Protein AF-A0AAV8VQG4-F1 (afdb_monomer_lite)

pLDDT: mean 75.07, std 19.78, range [37.62, 96.5]

Organism: NCBI:txid1586481

Foldseek 3Di:
DDDPPLVVVVVVVVVVPPDDDDPDPDPVVVVVVLLLVLCVVCVVVDCPPCHPDPLSSLVVSQVVVCVVVVHRGDSVNSVSVVVVLVVVLVVLVVVCVPPVPPRDDDPCNVSVCVVVDDDPPPPPPPPDDDDD

Structure (mmCIF, N/CA/C/O backbone):
data_AF-A0AAV8VQG4-F1
#
_entry.id   AF-A0AAV8VQG4-F1
#
loop_
_atom_site.group_PDB
_atom_site.id
_atom_site.type_symbol
_atom_site.label_atom_id
_atom_site.label_alt_id
_atom_site.label_comp_id
_atom_site.label_asym_id
_atom_site.label_entity_id
_atom_site.label_seq_id
_atom_site.pdbx_PDB_ins_code
_atom_site.Cartn_x
_atom_site.Cartn_y
_atom_site.Cartn_z
_atom_site.occupancy
_atom_site.B_iso_or_equiv
_atom_site.auth_seq_id
_atom_site.auth_comp_id
_atom_site.auth_asym_id
_atom_site.auth_atom_id
_atom_site.pdbx_PDB_model_num
ATOM 1 N N . MET A 1 1 ? 11.489 19.145 16.338 1.00 37.62 1 MET A N 1
ATOM 2 C CA . MET A 1 1 ? 10.751 17.891 16.081 1.00 37.62 1 MET A CA 1
ATOM 3 C C . MET A 1 1 ? 10.882 17.644 14.597 1.00 37.62 1 MET A C 1
ATOM 5 O O . MET A 1 1 ? 10.047 18.101 13.828 1.00 37.62 1 MET A O 1
ATOM 9 N N . ASP A 1 2 ? 12.008 17.065 14.203 1.00 37.84 2 ASP A N 1
ATOM 10 C CA . ASP A 1 2 ? 12.360 16.886 12.800 1.00 37.84 2 ASP A CA 1
ATOM 11 C C . ASP A 1 2 ? 11.611 15.682 12.234 1.00 37.84 2 ASP A C 1
ATOM 13 O O . ASP A 1 2 ? 11.741 14.556 12.715 1.00 37.84 2 ASP A O 1
ATOM 17 N N . GLU A 1 3 ? 10.771 15.954 11.240 1.00 40.81 3 GLU A N 1
ATOM 18 C CA . GLU A 1 3 ? 10.080 14.950 10.445 1.00 40.81 3 GLU A CA 1
ATOM 19 C C . GLU A 1 3 ? 11.140 14.185 9.629 1.00 40.81 3 GLU A C 1
ATOM 21 O O . GLU A 1 3 ? 11.872 14.807 8.849 1.00 40.81 3 GLU A O 1
ATOM 26 N N . PRO A 1 4 ? 11.292 12.858 9.799 1.00 43.50 4 PRO A N 1
ATOM 27 C CA . PRO A 1 4 ? 12.302 12.120 9.061 1.00 43.50 4 PRO A CA 1
ATOM 28 C C . PRO A 1 4 ? 11.944 12.164 7.577 1.00 43.50 4 PRO A C 1
ATOM 30 O O . PRO A 1 4 ? 10.914 11.658 7.130 1.00 43.50 4 PRO A O 1
ATOM 33 N N . THR A 1 5 ? 12.805 12.824 6.807 1.00 48.31 5 THR A N 1
ATOM 34 C CA . THR A 1 5 ? 12.617 13.073 5.383 1.00 48.31 5 THR A CA 1
ATOM 35 C C . THR A 1 5 ? 12.471 11.733 4.667 1.00 48.31 5 THR A C 1
ATOM 37 O O . THR A 1 5 ? 13.287 10.840 4.864 1.00 48.31 5 THR A O 1
ATOM 40 N N . VAL A 1 6 ? 11.478 11.595 3.786 1.00 49.62 6 VAL A N 1
ATOM 41 C CA . VAL A 1 6 ? 11.156 10.402 2.963 1.00 49.62 6 VAL A CA 1
ATOM 42 C C . VAL A 1 6 ? 12.386 9.710 2.332 1.00 49.62 6 VAL A C 1
ATOM 44 O O . VAL A 1 6 ? 12.365 8.518 2.023 1.00 49.62 6 VAL A O 1
ATOM 47 N N . HIS A 1 7 ? 13.484 10.443 2.149 1.00 42.53 7 HIS A N 1
ATOM 48 C CA . HIS A 1 7 ? 14.786 9.926 1.727 1.00 42.53 7 HIS A CA 1
ATOM 49 C C . HIS A 1 7 ? 15.442 8.941 2.709 1.00 42.53 7 HIS A C 1
ATOM 51 O O . HIS A 1 7 ? 16.137 8.024 2.273 1.00 42.53 7 HIS A O 1
ATOM 57 N N . GLN A 1 8 ? 15.231 9.115 4.010 1.00 46.38 8 GLN A N 1
ATOM 58 C CA . GLN A 1 8 ? 15.748 8.255 5.069 1.00 46.38 8 GLN A CA 1
ATOM 59 C C . GLN A 1 8 ? 14.969 6.936 5.122 1.00 46.38 8 GLN A C 1
ATOM 61 O O . GLN A 1 8 ? 15.584 5.880 5.209 1.00 46.38 8 GLN A O 1
ATOM 66 N N . GLU A 1 9 ? 13.651 6.966 4.897 1.00 48.19 9 GLU A N 1
ATOM 67 C CA . GLU A 1 9 ? 12.832 5.751 4.771 1.00 48.19 9 GLU A CA 1
ATOM 68 C C . GLU A 1 9 ? 13.160 4.936 3.513 1.00 48.19 9 GLU A C 1
ATOM 70 O O . GLU A 1 9 ? 13.154 3.709 3.545 1.00 48.19 9 GLU A O 1
ATOM 75 N N . LEU A 1 10 ? 13.494 5.597 2.398 1.00 49.50 10 LEU A N 1
ATOM 76 C CA . LEU A 1 10 ? 13.998 4.918 1.198 1.00 49.50 10 LEU A CA 1
ATOM 77 C C . LEU A 1 10 ? 15.363 4.260 1.444 1.00 49.50 10 LEU A C 1
ATOM 79 O O . LEU A 1 10 ? 15.660 3.216 0.863 1.00 49.50 10 LEU A O 1
ATOM 83 N N . ARG A 1 11 ? 16.180 4.851 2.323 1.00 53.72 11 ARG A N 1
ATOM 84 C CA . ARG A 1 11 ? 17.477 4.307 2.726 1.00 53.72 11 ARG A CA 1
ATOM 85 C C . ARG A 1 11 ? 17.314 3.143 3.710 1.00 53.72 11 ARG A C 1
ATOM 87 O O . ARG A 1 11 ? 17.955 2.123 3.501 1.00 53.72 11 ARG A O 1
ATOM 94 N N . GLU A 1 12 ? 16.405 3.230 4.684 1.00 53.38 12 GLU A N 1
ATOM 95 C CA . GLU A 1 12 ? 16.009 2.104 5.552 1.00 53.38 12 GLU A CA 1
ATOM 96 C C . GLU A 1 12 ? 15.410 0.950 4.738 1.00 53.38 12 GLU A C 1
ATOM 98 O O . GLU A 1 12 ? 15.734 -0.213 4.964 1.00 53.38 12 GLU A O 1
ATOM 103 N N . PHE A 1 13 ? 14.604 1.260 3.720 1.00 54.97 13 PHE A N 1
ATOM 104 C CA . PHE A 1 13 ? 14.070 0.264 2.795 1.00 54.97 13 PHE A CA 1
ATOM 105 C C . PHE A 1 13 ? 15.158 -0.418 1.950 1.00 54.97 13 PHE A C 1
ATOM 107 O O . PHE A 1 13 ? 15.035 -1.591 1.591 1.00 54.97 13 PHE A O 1
ATOM 114 N N . SER A 1 14 ? 16.234 0.307 1.636 1.00 52.03 14 SER A N 1
ATOM 115 C CA . SER A 1 14 ? 17.421 -0.253 0.991 1.00 52.03 14 SER A CA 1
ATOM 116 C C . SER A 1 14 ? 18.285 -1.065 1.963 1.00 52.03 14 SER A C 1
ATOM 118 O O . SER A 1 14 ? 18.846 -2.072 1.547 1.00 52.03 14 SER A O 1
ATOM 120 N N . LEU A 1 15 ? 18.376 -0.667 3.237 1.00 48.19 15 LEU A N 1
ATOM 121 C CA . LEU A 1 15 ? 19.156 -1.367 4.269 1.00 48.19 15 LEU A CA 1
ATOM 122 C C . LEU A 1 15 ? 18.496 -2.674 4.726 1.00 48.19 15 LEU A C 1
ATOM 124 O O . LEU A 1 15 ? 19.177 -3.598 5.144 1.00 48.19 15 LEU A O 1
ATOM 128 N N . MET A 1 16 ? 17.175 -2.796 4.594 1.00 48.59 16 MET A N 1
ATOM 129 C CA . MET A 1 16 ? 16.454 -4.033 4.911 1.00 48.59 16 MET A CA 1
ATOM 130 C C . MET A 1 16 ? 16.711 -5.177 3.910 1.00 48.59 16 MET A C 1
ATOM 132 O O . MET A 1 16 ? 16.200 -6.276 4.099 1.00 48.59 16 MET A O 1
ATOM 136 N N . GLN A 1 17 ? 17.460 -4.923 2.830 1.00 50.72 17 GLN A N 1
ATOM 137 C CA . GLN A 1 17 ? 17.769 -5.906 1.788 1.00 50.72 17 GLN A CA 1
ATOM 138 C C . GLN A 1 17 ? 19.083 -6.673 2.023 1.00 50.72 17 GLN A C 1
ATOM 140 O O . GLN A 1 17 ? 19.390 -7.547 1.216 1.00 50.72 17 GLN A O 1
ATOM 145 N N . SER A 1 18 ? 19.876 -6.372 3.063 1.00 45.91 18 SER A N 1
ATOM 146 C CA . SER A 1 18 ? 21.264 -6.859 3.108 1.00 45.91 18 SER A CA 1
ATOM 147 C C . SER A 1 18 ? 21.530 -8.203 3.789 1.00 45.91 18 SER A C 1
ATOM 149 O O . SER A 1 18 ? 22.549 -8.788 3.446 1.00 45.91 18 SER A O 1
ATOM 151 N N . ASP A 1 19 ? 20.659 -8.773 4.629 1.00 44.84 19 ASP A N 1
ATOM 152 C CA . ASP A 1 19 ? 21.015 -10.015 5.344 1.00 44.84 19 ASP A CA 1
ATOM 153 C C . ASP A 1 19 ? 19.972 -11.129 5.198 1.00 44.84 19 ASP A C 1
ATOM 155 O O . ASP A 1 19 ? 19.031 -11.227 5.979 1.00 44.84 19 ASP A O 1
ATOM 159 N N . CYS A 1 20 ? 20.133 -11.963 4.166 1.00 45.06 20 CYS A N 1
ATOM 160 C CA . CYS A 1 20 ? 20.396 -13.410 4.276 1.00 45.06 20 CYS A CA 1
ATOM 161 C C . CYS A 1 20 ? 20.176 -14.096 2.911 1.00 45.06 20 CYS A C 1
ATOM 163 O O . CYS A 1 20 ? 19.098 -14.053 2.323 1.00 45.06 20 CYS A O 1
ATOM 165 N N . LYS A 1 21 ? 21.238 -14.721 2.390 1.00 49.19 21 LYS A N 1
ATOM 166 C CA . LYS A 1 21 ? 21.207 -15.606 1.222 1.00 49.19 21 LYS A CA 1
ATOM 167 C C . LYS A 1 21 ? 20.936 -17.026 1.714 1.00 49.19 21 LYS A C 1
ATOM 169 O O . LYS A 1 21 ? 21.871 -17.739 2.051 1.00 49.19 21 LYS A O 1
ATOM 174 N N . ASP A 1 22 ? 19.675 -17.415 1.761 1.00 40.50 22 ASP A N 1
ATOM 175 C CA . ASP A 1 22 ? 19.260 -18.818 1.765 1.00 40.50 22 ASP A CA 1
ATOM 176 C C . ASP A 1 22 ? 17.960 -18.911 0.956 1.00 40.50 22 ASP A C 1
ATOM 178 O O . ASP A 1 22 ? 17.282 -17.895 0.816 1.00 40.50 22 ASP A O 1
ATOM 182 N N . GLY A 1 23 ? 17.649 -20.065 0.366 1.00 46.81 23 GLY A N 1
ATOM 183 C CA . GLY A 1 23 ? 16.664 -20.289 -0.713 1.00 46.81 23 GLY A CA 1
ATOM 184 C C . GLY A 1 23 ? 15.179 -20.008 -0.403 1.00 46.81 23 GLY A C 1
ATOM 185 O O . GLY A 1 23 ? 14.298 -20.715 -0.882 1.00 46.81 23 GLY A O 1
ATOM 186 N N . SER A 1 24 ? 14.884 -18.974 0.381 1.00 48.34 24 SER A N 1
ATOM 187 C CA . SER A 1 24 ? 13.573 -18.408 0.661 1.00 48.34 24 SER A CA 1
ATOM 188 C C . SER A 1 24 ? 13.182 -17.441 -0.450 1.00 48.34 24 SER A C 1
ATOM 190 O O . SER A 1 24 ? 13.699 -16.331 -0.562 1.00 48.34 24 SER A O 1
ATOM 192 N N . GLU A 1 25 ? 12.227 -17.849 -1.272 1.00 50.41 25 GLU A N 1
ATOM 193 C CA . GLU A 1 25 ? 11.460 -16.951 -2.127 1.00 50.41 25 GLU A CA 1
ATOM 194 C C . GLU A 1 25 ? 11.015 -15.708 -1.315 1.00 50.41 25 GLU A C 1
ATOM 196 O O . GLU A 1 25 ? 10.225 -15.799 -0.367 1.00 50.41 25 GLU A O 1
ATOM 201 N N . ASN A 1 26 ? 11.623 -14.563 -1.646 1.00 70.69 26 ASN A N 1
ATOM 202 C CA . ASN A 1 26 ? 11.860 -13.413 -0.768 1.00 70.69 26 ASN A CA 1
ATOM 203 C C . ASN A 1 26 ? 10.654 -13.011 0.112 1.00 70.69 26 ASN A C 1
ATOM 205 O O . ASN A 1 26 ? 9.628 -12.548 -0.391 1.00 70.69 26 ASN A O 1
ATOM 209 N N . PHE A 1 27 ? 10.799 -13.070 1.443 1.00 73.38 27 PHE A N 1
ATOM 210 C CA . PHE A 1 27 ? 9.797 -12.612 2.431 1.00 73.38 27 PHE A CA 1
ATOM 211 C C . PHE A 1 27 ? 9.245 -11.206 2.122 1.00 73.38 27 PHE A C 1
ATOM 213 O O . PHE A 1 27 ? 8.045 -10.945 2.221 1.00 73.38 27 PHE A O 1
ATOM 220 N N . PHE A 1 28 ? 10.109 -10.305 1.649 1.00 76.62 28 PHE A N 1
ATOM 221 C CA . PHE A 1 28 ? 9.725 -8.958 1.227 1.00 76.62 28 PHE A CA 1
ATOM 222 C C . PHE A 1 28 ? 8.823 -8.920 -0.007 1.00 76.62 28 PHE A C 1
ATOM 224 O O . PHE A 1 28 ? 7.978 -8.029 -0.108 1.00 76.62 28 PHE A O 1
ATOM 231 N N . THR A 1 29 ? 8.990 -9.858 -0.937 1.00 82.12 29 THR A N 1
ATOM 232 C CA . THR A 1 29 ? 8.104 -10.017 -2.095 1.00 82.12 29 THR A CA 1
ATOM 233 C C . THR A 1 29 ? 6.739 -10.509 -1.634 1.00 82.12 29 THR A C 1
ATOM 235 O O . THR A 1 29 ? 5.733 -9.908 -2.004 1.00 82.12 29 THR A O 1
ATOM 238 N N . LYS A 1 30 ? 6.695 -11.486 -0.718 1.00 85.25 30 LYS A N 1
ATOM 239 C CA . LYS A 1 30 ? 5.441 -11.965 -0.109 1.00 85.25 30 LYS A CA 1
ATOM 240 C C . LYS A 1 30 ? 4.680 -10.834 0.591 1.00 85.25 30 LYS A C 1
ATOM 242 O O . LYS A 1 30 ? 3.482 -10.685 0.374 1.00 85.25 30 LYS A O 1
ATOM 247 N N . LEU A 1 31 ? 5.380 -9.973 1.337 1.00 87.19 31 LEU A N 1
ATOM 248 C CA . LEU A 1 31 ? 4.780 -8.785 1.957 1.00 87.19 31 LEU A CA 1
ATOM 249 C C . LEU A 1 31 ? 4.191 -7.804 0.930 1.00 87.19 31 LEU A C 1
ATOM 251 O O . LEU A 1 31 ? 3.125 -7.242 1.172 1.00 87.19 31 LEU A O 1
ATOM 255 N N . ARG A 1 32 ? 4.874 -7.573 -0.202 1.00 90.50 32 ARG A N 1
ATOM 256 C CA . ARG A 1 32 ? 4.379 -6.691 -1.277 1.00 90.50 32 ARG A CA 1
ATOM 257 C C . ARG A 1 32 ? 3.128 -7.275 -1.938 1.00 90.50 32 ARG A C 1
ATOM 259 O O . ARG A 1 32 ? 2.143 -6.555 -2.056 1.00 90.50 32 ARG A O 1
ATOM 266 N N . ILE A 1 33 ? 3.146 -8.563 -2.282 1.00 91.19 33 ILE A N 1
ATOM 267 C CA . ILE A 1 33 ? 1.993 -9.278 -2.854 1.00 91.19 33 ILE A CA 1
ATOM 268 C C . ILE A 1 33 ? 0.793 -9.182 -1.907 1.00 91.19 33 ILE A C 1
ATOM 270 O O . ILE A 1 33 ? -0.294 -8.770 -2.309 1.00 91.19 33 ILE A O 1
ATOM 274 N N . GLN A 1 34 ? 0.999 -9.486 -0.623 1.00 94.12 34 GLN A N 1
ATOM 275 C CA . GLN A 1 34 ? -0.071 -9.450 0.370 1.00 94.12 34 GLN A CA 1
ATOM 276 C C . GLN A 1 34 ? -0.646 -8.040 0.554 1.00 94.12 34 GLN A C 1
ATOM 278 O O . GLN A 1 34 ? -1.860 -7.878 0.683 1.00 94.12 34 GLN A O 1
ATOM 283 N N . LEU A 1 35 ? 0.212 -7.016 0.542 1.00 94.69 35 LEU A N 1
ATOM 284 C CA . LEU A 1 35 ? -0.208 -5.619 0.596 1.00 94.69 35 LEU A CA 1
ATOM 285 C C . LEU A 1 35 ? -1.097 -5.255 -0.600 1.00 94.69 35 LEU A C 1
ATOM 287 O O . LEU A 1 35 ? -2.168 -4.684 -0.405 1.00 94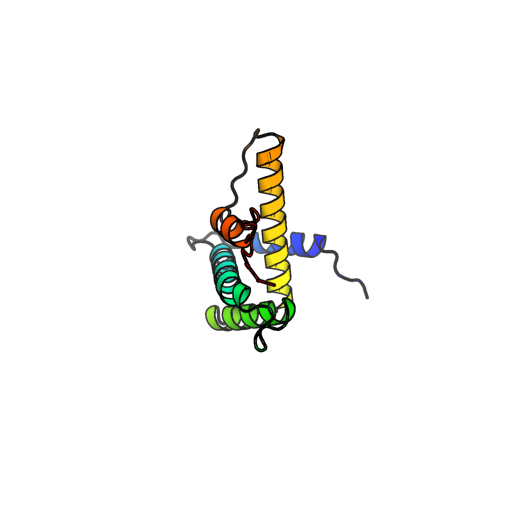.69 35 LEU A O 1
ATOM 291 N N . ILE A 1 36 ? -0.684 -5.607 -1.818 1.00 95.00 36 ILE A N 1
ATOM 292 C CA . ILE A 1 36 ? -1.443 -5.334 -3.047 1.00 95.00 36 ILE A CA 1
ATOM 293 C C . ILE A 1 36 ? -2.805 -6.036 -3.007 1.00 95.00 36 ILE A C 1
ATOM 295 O O . ILE A 1 36 ? -3.833 -5.396 -3.234 1.00 95.00 36 ILE A O 1
ATOM 299 N N . ALA A 1 37 ? -2.837 -7.313 -2.624 1.00 94.44 37 ALA A N 1
ATOM 300 C CA . ALA A 1 37 ? -4.072 -8.085 -2.512 1.00 94.44 37 ALA A CA 1
ATOM 301 C C . ALA A 1 37 ? -5.054 -7.476 -1.493 1.00 94.44 37 ALA A C 1
ATOM 303 O O . ALA A 1 37 ? -6.242 -7.301 -1.780 1.00 94.44 37 ALA A O 1
ATOM 304 N N . LEU A 1 38 ? -4.568 -7.100 -0.304 1.00 95.25 38 LEU A N 1
ATOM 305 C CA . LEU A 1 38 ? -5.402 -6.451 0.711 1.00 95.25 38 LEU A CA 1
ATOM 306 C C . LEU A 1 38 ? -5.852 -5.054 0.270 1.00 95.25 38 LEU A C 1
ATOM 308 O O . LEU A 1 38 ? -6.995 -4.677 0.531 1.00 95.25 38 LEU A O 1
ATOM 312 N N . TYR A 1 39 ? -5.004 -4.305 -0.439 1.00 95.25 39 TYR A N 1
ATOM 313 C CA . TYR A 1 39 ? -5.393 -3.023 -1.019 1.00 95.25 39 TYR A CA 1
ATOM 314 C C . TYR A 1 39 ? -6.556 -3.203 -1.999 1.00 95.25 39 TYR A C 1
ATOM 316 O O . TYR A 1 39 ? -7.583 -2.551 -1.826 1.00 95.25 39 TYR A O 1
ATOM 324 N N . LYS A 1 40 ? -6.460 -4.137 -2.958 1.00 93.31 40 LYS A N 1
ATOM 325 C CA . LYS A 1 40 ? -7.550 -4.453 -3.902 1.00 93.31 40 LYS A CA 1
ATOM 326 C C . LYS A 1 40 ? -8.846 -4.851 -3.189 1.00 93.31 40 LYS A C 1
ATOM 328 O O . LYS A 1 40 ? -9.922 -4.420 -3.587 1.00 93.31 40 LYS A O 1
ATOM 333 N N . LYS A 1 41 ? -8.756 -5.605 -2.089 1.00 93.94 41 LYS A N 1
ATOM 334 C CA . LYS A 1 41 ? -9.915 -6.009 -1.274 1.00 93.94 41 LYS A CA 1
ATOM 335 C C . LYS A 1 41 ? -10.623 -4.827 -0.598 1.00 93.94 41 LYS A C 1
ATOM 337 O O . LYS A 1 41 ? -11.854 -4.793 -0.565 1.00 93.94 41 LYS A O 1
ATOM 342 N N . TYR A 1 42 ? -9.872 -3.891 -0.014 1.00 93.81 42 TYR A N 1
ATOM 343 C CA . TYR A 1 42 ? -10.454 -2.782 0.754 1.00 93.81 42 TYR A CA 1
ATOM 344 C C . TYR A 1 42 ? -10.747 -1.533 -0.085 1.00 93.81 42 TYR A C 1
ATOM 346 O O . TYR A 1 42 ? -11.640 -0.764 0.274 1.00 93.81 42 TYR A O 1
ATOM 354 N N . LYS A 1 43 ? -10.053 -1.337 -1.211 1.00 90.69 43 LYS A N 1
ATOM 355 C CA . LYS A 1 43 ? -10.187 -0.162 -2.083 1.00 90.69 43 LYS A CA 1
ATOM 356 C C . LYS A 1 43 ? -11.637 0.117 -2.525 1.00 90.69 43 LYS A C 1
ATOM 358 O O . LYS A 1 43 ? -12.048 1.270 -2.395 1.00 90.69 43 LYS A O 1
ATOM 363 N N . PRO A 1 44 ? -12.448 -0.877 -2.946 1.00 90.62 44 PRO A N 1
ATOM 364 C CA . PRO A 1 44 ? -13.856 -0.665 -3.300 1.00 90.62 44 PRO A CA 1
ATOM 365 C C . PRO A 1 44 ? -14.749 -0.252 -2.123 1.00 90.62 44 PRO A C 1
ATOM 367 O O . PRO A 1 44 ? -15.841 0.261 -2.332 1.00 90.62 44 PRO A O 1
ATOM 370 N N . ARG A 1 45 ? -14.304 -0.485 -0.882 1.00 89.19 45 ARG A N 1
ATOM 371 C CA . ARG A 1 45 ? -15.047 -0.147 0.341 1.00 89.19 45 ARG A CA 1
ATOM 372 C C . ARG A 1 45 ? -14.708 1.245 0.869 1.00 89.19 45 ARG A C 1
ATOM 374 O O . ARG A 1 45 ? -15.280 1.660 1.877 1.00 89.19 45 ARG A O 1
ATOM 381 N N . LEU A 1 46 ? -13.779 1.964 0.237 1.00 88.81 46 LEU A N 1
ATOM 382 C CA . LEU A 1 46 ? -13.466 3.337 0.623 1.00 88.81 46 LEU A CA 1
ATOM 383 C C . LEU A 1 46 ? -14.710 4.226 0.531 1.00 88.81 46 LEU A C 1
ATOM 385 O O . LEU A 1 46 ? -15.436 4.192 -0.457 1.00 88.81 46 LEU A O 1
ATOM 389 N N . GLY A 1 47 ? -14.935 5.036 1.563 1.00 82.62 47 GLY A N 1
ATOM 390 C CA . GLY A 1 47 ? -16.104 5.915 1.668 1.00 82.62 47 GLY A CA 1
ATOM 391 C C . GLY A 1 47 ? -17.319 5.258 2.326 1.00 82.62 47 GLY A C 1
ATOM 392 O O . GLY A 1 47 ? -18.282 5.950 2.644 1.00 82.62 47 GLY A O 1
ATOM 393 N N . THR A 1 48 ? -17.269 3.951 2.604 1.00 89.25 48 THR A N 1
ATOM 394 C CA . THR A 1 48 ? -18.271 3.287 3.449 1.00 89.25 48 THR A CA 1
ATOM 395 C C . THR A 1 48 ? -18.069 3.641 4.923 1.00 89.25 48 THR A C 1
ATOM 397 O O . THR A 1 48 ? -17.002 4.099 5.339 1.00 89.25 48 THR A O 1
ATOM 400 N N . THR A 1 49 ? -19.081 3.370 5.751 1.00 84.69 49 THR A N 1
ATOM 401 C CA . THR A 1 49 ? -19.007 3.552 7.209 1.00 84.69 49 THR A CA 1
ATOM 402 C C . THR A 1 49 ? -17.851 2.773 7.845 1.00 84.69 49 THR A C 1
ATOM 404 O O . THR A 1 49 ? -17.283 3.251 8.828 1.00 84.69 49 THR A O 1
ATOM 407 N N . GLU A 1 50 ? -17.493 1.616 7.276 1.00 82.38 50 GLU A N 1
ATOM 408 C CA . GLU A 1 50 ? -16.397 0.751 7.729 1.00 82.38 50 GLU A CA 1
ATOM 409 C C . GLU A 1 50 ? -15.024 1.345 7.370 1.00 82.38 50 GLU A C 1
ATOM 411 O O . GLU A 1 50 ? -14.163 1.494 8.237 1.00 82.38 50 GLU A O 1
ATOM 416 N N . VAL A 1 51 ? -14.830 1.761 6.113 1.00 89.62 51 VAL A N 1
ATOM 417 C CA . VAL A 1 51 ? -13.550 2.290 5.617 1.00 89.62 51 VAL A CA 1
ATOM 418 C C . VAL A 1 51 ? -13.713 3.738 5.155 1.00 89.62 51 VAL A C 1
ATOM 420 O O . VAL A 1 51 ? -13.637 4.069 3.972 1.00 89.62 51 VAL A O 1
ATOM 423 N N . ARG A 1 52 ? -13.923 4.633 6.124 1.00 86.12 52 ARG A N 1
ATOM 424 C CA . ARG A 1 52 ? -14.232 6.051 5.857 1.00 86.12 52 ARG A CA 1
ATOM 425 C C . ARG A 1 52 ? -13.104 6.837 5.186 1.00 86.12 52 ARG A C 1
ATOM 427 O O . ARG A 1 52 ? -13.356 7.885 4.606 1.00 86.12 52 ARG A O 1
ATOM 434 N N . SER A 1 53 ? -11.856 6.384 5.297 1.00 91.75 53 SER A N 1
ATOM 435 C CA . SER A 1 53 ? -10.694 7.099 4.762 1.00 91.75 53 SER A CA 1
ATOM 436 C C . SER A 1 53 ? -9.556 6.155 4.382 1.00 91.75 53 SER A C 1
ATOM 438 O O . SER A 1 53 ? -9.480 5.024 4.864 1.00 91.75 53 SER A O 1
ATOM 440 N N . MET A 1 54 ? -8.620 6.652 3.566 1.00 91.06 54 MET A N 1
ATOM 441 C CA . MET A 1 54 ? -7.380 5.941 3.220 1.00 91.06 54 MET A CA 1
ATOM 442 C C . MET A 1 54 ? -6.579 5.546 4.466 1.00 91.06 54 MET A C 1
ATOM 444 O O . MET A 1 54 ? -6.120 4.413 4.569 1.00 91.06 54 MET A O 1
ATOM 448 N N . LYS A 1 55 ? -6.488 6.441 5.458 1.00 92.69 55 LYS A N 1
ATOM 449 C CA . LYS A 1 55 ? -5.830 6.147 6.738 1.00 92.69 55 LYS A CA 1
ATOM 450 C C . LYS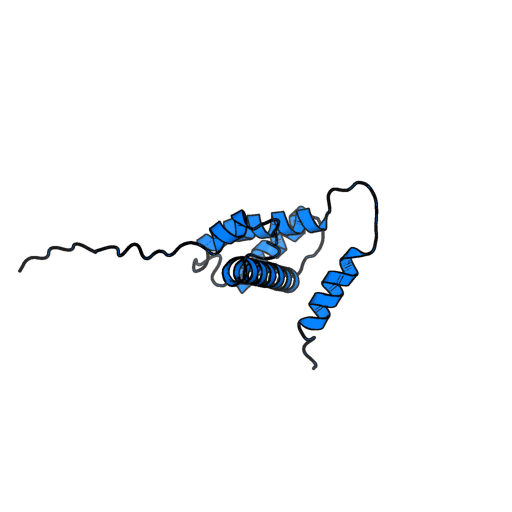 A 1 55 ? -6.484 4.956 7.438 1.00 92.69 55 LYS A C 1
ATOM 452 O O . LYS A 1 55 ? -5.792 4.063 7.920 1.00 92.69 55 LYS A O 1
ATOM 457 N N . LYS A 1 56 ? -7.822 4.910 7.467 1.00 93.31 56 LYS A N 1
ATOM 458 C CA . LYS A 1 56 ? -8.552 3.782 8.058 1.00 93.31 56 LYS A CA 1
ATOM 459 C C . LYS A 1 56 ? -8.290 2.490 7.286 1.00 93.31 56 LYS A C 1
ATOM 461 O O . LYS A 1 56 ? -8.036 1.462 7.902 1.00 93.31 56 LYS A O 1
ATOM 466 N N . MET A 1 57 ? -8.266 2.556 5.958 1.00 95.69 57 MET A N 1
ATOM 467 C CA . MET A 1 57 ? -7.924 1.415 5.110 1.00 95.69 57 MET A CA 1
ATOM 468 C C . MET A 1 57 ? -6.546 0.838 5.448 1.00 95.69 57 MET A C 1
ATOM 470 O O . MET A 1 57 ? -6.433 -0.362 5.679 1.00 95.69 57 MET A O 1
ATOM 474 N N . PHE A 1 58 ? -5.512 1.677 5.555 1.00 95.69 58 PHE A N 1
ATOM 475 C CA . PHE A 1 58 ? -4.170 1.209 5.911 1.00 95.69 58 PHE A CA 1
ATOM 476 C C . PHE A 1 58 ? -4.098 0.619 7.323 1.00 95.69 58 PHE A C 1
ATOM 478 O O . PHE A 1 58 ? -3.361 -0.339 7.531 1.00 95.69 58 PHE A O 1
ATOM 485 N N . GLN A 1 59 ? -4.912 1.098 8.273 1.00 96.31 59 GLN A N 1
ATOM 486 C CA . GLN A 1 59 ? -5.046 0.449 9.584 1.00 96.31 59 GLN A CA 1
ATOM 487 C C . GLN A 1 59 ? -5.619 -0.971 9.476 1.00 96.31 59 GLN A C 1
ATOM 489 O O . GLN A 1 59 ? -5.114 -1.878 10.136 1.00 96.31 59 GLN A O 1
ATOM 494 N N . HIS A 1 60 ? -6.643 -1.183 8.644 1.00 95.94 60 HIS A N 1
ATOM 495 C CA . HIS A 1 60 ? -7.196 -2.522 8.405 1.00 95.94 60 HIS A CA 1
ATOM 496 C C . HIS A 1 60 ? -6.171 -3.443 7.740 1.00 95.94 60 HIS A C 1
ATOM 498 O O . HIS A 1 60 ? -5.968 -4.563 8.199 1.00 95.94 60 HIS A O 1
ATOM 504 N N . ILE A 1 61 ? -5.467 -2.947 6.721 1.00 96.50 61 ILE A N 1
ATOM 505 C CA . ILE A 1 61 ? -4.412 -3.704 6.040 1.00 96.50 61 ILE A CA 1
ATOM 506 C C . ILE A 1 61 ? -3.293 -4.076 7.020 1.00 96.50 61 ILE A C 1
ATOM 508 O O . ILE A 1 61 ? -2.888 -5.233 7.073 1.00 96.50 61 ILE A O 1
ATOM 512 N N . ALA A 1 62 ? -2.816 -3.128 7.830 1.00 95.12 62 ALA A N 1
ATOM 513 C CA . ALA A 1 62 ? -1.756 -3.371 8.805 1.00 95.12 62 ALA A CA 1
ATOM 514 C C . ALA A 1 62 ? -2.160 -4.400 9.865 1.00 95.12 62 ALA A C 1
ATOM 516 O O . ALA A 1 62 ? -1.365 -5.279 10.200 1.00 95.12 62 ALA A O 1
ATOM 517 N N . ARG A 1 63 ? -3.409 -4.346 10.342 1.00 96.25 63 ARG A N 1
ATOM 518 C CA . ARG A 1 63 ? -3.968 -5.360 11.242 1.00 96.25 63 ARG A CA 1
ATOM 519 C C . ARG A 1 63 ? -3.979 -6.742 10.589 1.00 96.25 63 ARG A C 1
ATOM 521 O O . ARG A 1 63 ? -3.508 -7.698 11.200 1.00 96.25 63 ARG A O 1
ATOM 528 N N . ASP A 1 64 ? -4.487 -6.850 9.364 1.00 95.94 64 ASP A N 1
ATOM 529 C CA . ASP A 1 64 ? -4.566 -8.125 8.646 1.00 95.94 64 ASP A CA 1
ATOM 530 C C . ASP A 1 64 ? -3.170 -8.703 8.384 1.00 95.94 64 ASP A C 1
ATOM 532 O O . ASP A 1 64 ? -2.921 -9.868 8.687 1.00 95.94 64 ASP A O 1
ATOM 536 N N . MET A 1 65 ? -2.225 -7.883 7.914 1.00 91.69 65 MET A N 1
ATOM 537 C CA . MET A 1 65 ? -0.836 -8.307 7.722 1.00 91.69 65 MET A CA 1
ATOM 538 C C . MET A 1 65 ? -0.190 -8.737 9.042 1.00 91.69 65 MET A C 1
ATOM 540 O O . MET A 1 65 ? 0.472 -9.772 9.084 1.00 91.69 65 MET A O 1
ATOM 544 N N . SER A 1 66 ? -0.424 -8.002 10.133 1.00 91.56 66 SER A N 1
ATOM 545 C CA . SER A 1 66 ? 0.123 -8.369 11.443 1.00 91.56 66 SER A CA 1
ATOM 546 C C . SER A 1 66 ? -0.376 -9.739 11.905 1.00 91.56 66 SER A C 1
ATOM 548 O O . SER A 1 66 ? 0.388 -10.559 12.413 1.00 91.56 66 SER A O 1
ATOM 550 N N . ASN A 1 67 ? -1.657 -10.026 11.660 1.00 92.38 67 ASN A N 1
ATOM 551 C CA . ASN A 1 67 ? -2.274 -11.305 12.001 1.00 92.38 67 ASN A CA 1
ATOM 552 C C . ASN A 1 67 ? -1.763 -12.470 11.144 1.00 92.38 67 ASN A C 1
ATOM 554 O O . ASN A 1 67 ? -1.646 -13.585 11.662 1.00 92.38 67 ASN A O 1
ATOM 558 N N . ILE A 1 68 ? -1.487 -12.222 9.860 1.00 88.88 68 ILE A N 1
ATOM 559 C CA . ILE A 1 68 ? -0.977 -13.221 8.909 1.00 88.88 68 ILE A CA 1
ATOM 560 C C . ILE A 1 68 ? 0.465 -13.594 9.255 1.00 88.88 68 ILE A C 1
ATOM 562 O O . ILE A 1 68 ? 0.774 -14.771 9.411 1.00 88.88 68 ILE A O 1
ATOM 566 N N . TYR A 1 69 ? 1.333 -12.596 9.423 1.00 87.25 69 TYR A N 1
ATOM 567 C CA . TYR A 1 69 ? 2.768 -12.812 9.624 1.00 87.25 69 TYR A CA 1
ATOM 568 C C . TYR A 1 69 ? 3.175 -12.957 11.094 1.00 87.25 69 TYR A C 1
ATOM 570 O O . TYR A 1 69 ? 4.348 -13.184 11.372 1.00 87.25 69 TYR A O 1
ATOM 578 N N . LYS A 1 70 ? 2.226 -12.827 12.031 1.00 89.12 70 LYS A N 1
ATOM 579 C CA . LYS A 1 70 ? 2.461 -12.889 13.485 1.00 89.12 70 LYS A CA 1
ATOM 580 C C . LYS A 1 70 ? 3.516 -11.885 13.969 1.00 89.12 70 LYS A C 1
ATOM 582 O O . LYS A 1 70 ? 4.255 -12.154 14.909 1.00 89.12 70 LYS A O 1
ATOM 587 N N . VAL A 1 71 ? 3.555 -10.711 13.338 1.00 86.56 71 VAL A N 1
ATOM 588 C CA . VAL A 1 71 ? 4.457 -9.599 13.673 1.00 86.56 71 VAL A CA 1
ATOM 589 C C . VAL A 1 71 ? 3.673 -8.298 13.745 1.00 86.56 71 VAL A C 1
ATOM 591 O O . VAL A 1 71 ? 2.719 -8.111 13.000 1.00 86.56 71 VAL A O 1
ATOM 594 N N . THR A 1 72 ? 4.070 -7.373 14.612 1.00 88.31 72 THR A N 1
ATOM 595 C CA . THR A 1 72 ? 3.401 -6.071 14.710 1.00 88.31 72 THR A CA 1
ATOM 596 C C . THR A 1 72 ? 3.827 -5.167 13.557 1.00 88.31 72 THR A C 1
ATOM 598 O O . THR A 1 72 ? 4.980 -4.747 13.481 1.00 88.31 72 THR A O 1
ATOM 601 N N . ILE A 1 73 ? 2.889 -4.831 12.672 1.00 88.69 73 ILE A N 1
ATOM 602 C CA . ILE A 1 73 ? 3.107 -3.917 11.548 1.00 88.69 73 ILE A CA 1
ATOM 603 C C . ILE A 1 73 ? 2.272 -2.655 11.775 1.00 88.69 73 ILE A C 1
ATOM 605 O O . ILE A 1 73 ? 1.056 -2.720 11.944 1.00 88.69 73 ILE A O 1
ATOM 609 N N . SER A 1 74 ? 2.925 -1.490 11.760 1.00 91.88 74 SER A N 1
ATOM 610 C CA . SER A 1 74 ? 2.240 -0.195 11.860 1.00 91.88 74 SER A CA 1
ATOM 611 C C . SER A 1 74 ? 1.563 0.192 10.542 1.00 91.88 74 SER A C 1
ATOM 613 O O . SER A 1 74 ? 2.108 -0.036 9.458 1.00 91.88 74 SER A O 1
ATOM 615 N N . ALA A 1 75 ? 0.407 0.853 10.644 1.00 93.19 75 ALA A N 1
ATOM 616 C CA . ALA A 1 75 ? -0.302 1.440 9.509 1.00 93.19 75 ALA A CA 1
ATOM 617 C C . ALA A 1 75 ? 0.572 2.421 8.715 1.00 93.19 75 ALA A C 1
ATOM 619 O O . ALA A 1 75 ? 0.542 2.389 7.488 1.00 93.19 75 ALA A O 1
ATOM 620 N N . ASP A 1 76 ? 1.409 3.211 9.392 1.00 92.06 76 ASP A N 1
ATOM 621 C CA . ASP A 1 76 ? 2.288 4.184 8.732 1.00 92.06 76 ASP A CA 1
ATOM 622 C C . ASP A 1 76 ? 3.341 3.478 7.867 1.00 92.06 76 ASP A C 1
ATOM 624 O O . ASP A 1 76 ? 3.608 3.879 6.736 1.00 92.06 76 ASP A O 1
ATOM 628 N N . LYS A 1 77 ? 3.888 2.351 8.348 1.00 88.75 77 LYS A N 1
ATOM 629 C CA . LYS A 1 77 ? 4.845 1.542 7.578 1.00 88.75 77 LYS A CA 1
ATOM 630 C C . LYS A 1 77 ? 4.187 0.918 6.345 1.00 88.75 77 LYS A C 1
ATOM 632 O O . LYS A 1 77 ? 4.809 0.872 5.284 1.00 88.75 77 LYS A O 1
ATOM 637 N N . VAL A 1 78 ? 2.933 0.478 6.460 1.00 93.12 78 VAL A N 1
ATOM 638 C CA . VAL A 1 78 ? 2.147 -0.019 5.319 1.00 93.12 78 VAL A CA 1
ATOM 639 C C . VAL A 1 78 ? 1.879 1.093 4.307 1.00 93.12 78 VAL A C 1
ATOM 641 O O . VAL A 1 78 ? 2.082 0.898 3.108 1.00 93.12 78 VAL A O 1
ATOM 644 N N . GLU A 1 79 ? 1.466 2.267 4.777 1.00 93.62 79 GLU A N 1
ATOM 645 C CA . GLU A 1 79 ? 1.194 3.426 3.933 1.00 93.62 79 GLU A CA 1
ATOM 646 C C . GLU A 1 79 ? 2.452 3.889 3.185 1.00 93.62 79 GLU A C 1
ATOM 648 O O . GLU A 1 79 ? 2.423 4.057 1.963 1.00 93.62 79 GLU A O 1
ATOM 653 N N . ASN A 1 80 ? 3.580 4.036 3.881 1.00 90.50 80 ASN A N 1
ATOM 654 C CA . ASN A 1 80 ? 4.840 4.456 3.265 1.00 90.50 80 ASN A CA 1
ATOM 655 C C . ASN A 1 80 ? 5.311 3.426 2.239 1.00 90.50 80 ASN A C 1
ATOM 657 O O . ASN A 1 80 ? 5.701 3.787 1.125 1.00 90.50 80 ASN A O 1
ATOM 661 N N . LYS A 1 81 ? 5.178 2.132 2.552 1.00 89.88 81 LYS A N 1
ATOM 662 C CA . LYS A 1 81 ? 5.463 1.054 1.605 1.00 89.88 81 LYS A CA 1
ATOM 663 C C . LYS A 1 81 ? 4.595 1.145 0.348 1.00 89.88 81 LYS A C 1
ATOM 665 O O . LYS A 1 81 ? 5.130 1.017 -0.754 1.00 89.88 81 LYS A O 1
ATOM 670 N N . TRP A 1 82 ? 3.295 1.398 0.496 1.00 93.56 82 TRP A N 1
ATOM 671 C CA . TRP A 1 82 ? 2.383 1.595 -0.632 1.00 93.56 82 TRP A CA 1
ATOM 672 C C . TRP A 1 82 ? 2.803 2.789 -1.501 1.00 93.56 82 TRP A C 1
ATOM 674 O O . TRP A 1 82 ? 2.961 2.647 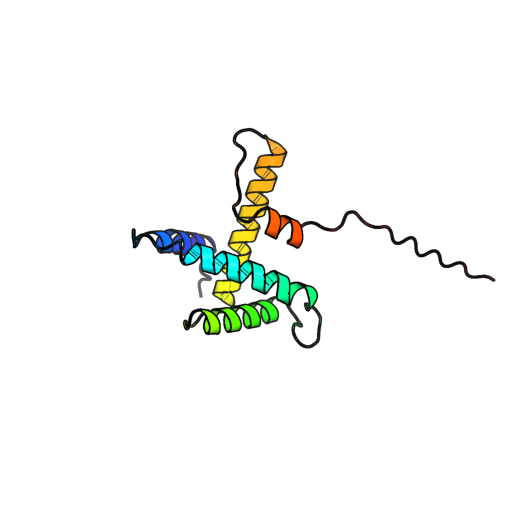-2.712 1.00 93.56 82 TRP A O 1
ATOM 684 N N . LYS A 1 83 ? 3.095 3.943 -0.885 1.00 91.00 83 LYS A N 1
ATOM 685 C CA . LYS A 1 83 ? 3.574 5.151 -1.587 1.00 91.00 83 LYS A CA 1
ATOM 686 C C . LYS A 1 83 ? 4.887 4.922 -2.337 1.00 91.00 83 LYS A C 1
ATOM 688 O O . LYS A 1 83 ? 5.132 5.549 -3.368 1.00 91.00 83 LYS A O 1
ATOM 693 N N . VAL A 1 84 ? 5.777 4.075 -1.817 1.00 87.94 84 VAL A N 1
ATOM 694 C CA . VAL A 1 84 ? 7.012 3.689 -2.518 1.00 87.94 84 VAL A CA 1
ATOM 695 C C . VAL A 1 84 ? 6.687 2.871 -3.767 1.00 87.94 84 VAL A C 1
ATOM 697 O O . VAL A 1 84 ? 7.206 3.194 -4.833 1.00 87.94 84 VAL A O 1
ATOM 700 N N . LEU A 1 85 ? 5.813 1.864 -3.662 1.00 89.81 85 LEU A N 1
ATOM 701 C CA . LEU A 1 85 ? 5.403 1.049 -4.813 1.00 89.81 85 LEU A CA 1
ATOM 702 C C . LEU A 1 85 ? 4.742 1.905 -5.899 1.00 89.81 85 LEU A C 1
ATOM 704 O O . LEU A 1 85 ? 5.139 1.835 -7.057 1.00 89.81 85 LEU A O 1
ATOM 708 N N . GLU A 1 86 ? 3.819 2.784 -5.509 1.00 90.25 86 GLU A N 1
ATOM 709 C CA . GLU A 1 86 ? 3.130 3.695 -6.425 1.00 90.25 86 GLU A CA 1
ATOM 710 C C . GLU A 1 86 ? 4.096 4.635 -7.164 1.00 90.25 86 GLU A C 1
ATOM 712 O O . GLU A 1 86 ? 3.986 4.816 -8.378 1.00 90.25 86 GLU A O 1
ATOM 717 N N . ARG A 1 87 ? 5.075 5.220 -6.460 1.00 87.75 87 ARG A N 1
ATOM 718 C CA . ARG A 1 87 ? 6.094 6.077 -7.089 1.00 87.75 87 ARG A CA 1
ATOM 719 C C . ARG A 1 87 ? 6.964 5.304 -8.074 1.00 87.75 87 ARG A C 1
ATOM 721 O O . ARG A 1 87 ? 7.264 5.825 -9.148 1.00 87.75 87 ARG A O 1
ATOM 728 N N . THR A 1 88 ? 7.372 4.088 -7.718 1.00 87.00 88 THR A N 1
ATOM 729 C CA . THR A 1 88 ? 8.171 3.229 -8.600 1.00 87.00 88 THR A CA 1
ATOM 730 C C . THR A 1 88 ? 7.396 2.868 -9.860 1.00 87.00 88 THR A C 1
ATOM 732 O O . THR A 1 88 ? 7.930 3.055 -10.950 1.00 87.00 88 THR A O 1
ATOM 735 N N . TYR A 1 89 ? 6.137 2.444 -9.722 1.00 88.38 89 TYR A N 1
ATOM 736 C CA . TYR A 1 89 ? 5.252 2.149 -10.848 1.00 88.38 89 TYR A CA 1
ATOM 737 C C . TYR A 1 89 ? 5.130 3.350 -11.800 1.00 88.38 89 TYR A C 1
ATOM 739 O O . TYR A 1 89 ? 5.471 3.247 -12.977 1.00 88.38 89 TYR A O 1
ATOM 747 N N . LYS A 1 90 ? 4.775 4.535 -11.279 1.00 86.44 90 LYS A N 1
ATOM 748 C CA . LYS A 1 90 ? 4.657 5.768 -12.083 1.00 86.44 90 LYS A CA 1
ATOM 749 C C . LYS A 1 90 ? 5.954 6.117 -12.816 1.00 86.44 90 LYS A C 1
ATOM 751 O O . LYS A 1 90 ? 5.918 6.515 -13.975 1.00 86.44 90 LYS A O 1
ATOM 756 N N . LYS A 1 91 ? 7.104 5.953 -12.154 1.00 86.56 91 LYS A N 1
ATOM 757 C CA . LYS A 1 91 ? 8.425 6.211 -12.745 1.00 86.56 91 LYS A CA 1
ATOM 758 C C . LYS A 1 91 ? 8.762 5.229 -13.869 1.00 86.56 91 LYS A C 1
ATOM 760 O O . LYS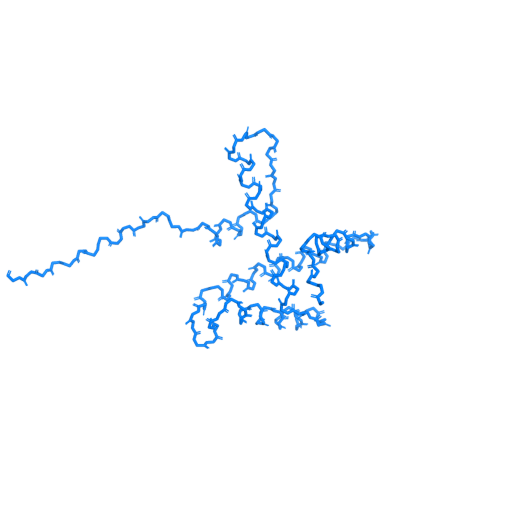 A 1 91 ? 9.380 5.632 -14.852 1.00 86.56 91 LYS A O 1
ATOM 765 N N . VAL A 1 92 ? 8.406 3.954 -13.713 1.00 86.62 92 VAL A N 1
ATOM 766 C CA . VAL A 1 92 ? 8.613 2.928 -14.744 1.00 86.62 92 VAL A CA 1
ATOM 767 C C . VAL A 1 92 ? 7.722 3.207 -15.951 1.00 86.62 92 VAL A C 1
ATOM 769 O O . VAL A 1 92 ? 8.241 3.268 -17.064 1.00 86.62 92 VAL A O 1
ATOM 772 N N . ASN A 1 93 ? 6.435 3.481 -15.725 1.00 85.19 93 ASN A N 1
ATOM 773 C CA . ASN A 1 93 ? 5.486 3.806 -16.787 1.00 85.19 93 ASN A CA 1
ATOM 774 C C . ASN A 1 93 ? 5.914 5.073 -17.564 1.00 85.19 93 ASN A C 1
ATOM 776 O O . ASN A 1 93 ? 6.008 5.056 -18.787 1.00 85.19 93 ASN A O 1
ATOM 780 N N . ASP A 1 94 ? 6.302 6.150 -16.868 1.00 83.75 94 ASP A N 1
ATOM 781 C CA . ASP A 1 94 ? 6.805 7.385 -17.499 1.00 83.75 94 ASP A CA 1
ATOM 782 C C . ASP A 1 94 ? 8.068 7.152 -18.350 1.00 83.75 94 ASP A C 1
ATOM 784 O O . ASP A 1 94 ? 8.172 7.652 -19.471 1.00 83.75 94 ASP A O 1
ATOM 788 N N . ASN A 1 95 ? 9.016 6.352 -17.849 1.00 82.50 95 ASN A N 1
ATOM 789 C CA . ASN A 1 95 ? 10.228 5.991 -18.587 1.00 82.50 95 ASN A CA 1
ATOM 790 C C . ASN A 1 95 ? 9.907 5.184 -19.852 1.00 82.50 95 ASN A C 1
ATOM 792 O O . ASN A 1 95 ? 10.463 5.455 -20.917 1.00 82.50 95 ASN A O 1
ATOM 796 N N . ASN A 1 96 ? 9.008 4.206 -19.735 1.00 83.94 96 ASN A N 1
ATOM 797 C CA . ASN A 1 96 ? 8.612 3.353 -20.850 1.00 83.94 96 ASN A CA 1
ATOM 798 C C . ASN A 1 96 ? 7.841 4.149 -21.921 1.00 83.94 96 ASN A C 1
ATOM 800 O O . ASN A 1 96 ? 8.076 3.923 -23.106 1.00 83.94 96 ASN A O 1
ATOM 804 N N . ASN A 1 97 ? 7.021 5.131 -21.525 1.00 80.44 97 ASN A N 1
ATOM 805 C CA . ASN A 1 97 ? 6.248 5.974 -22.446 1.00 80.44 97 ASN A CA 1
ATOM 806 C C . ASN A 1 97 ? 7.079 7.049 -23.164 1.00 80.44 97 ASN A C 1
ATOM 808 O O . ASN A 1 97 ? 6.793 7.371 -24.314 1.00 80.44 97 ASN A O 1
ATOM 812 N N . LYS A 1 98 ? 8.089 7.640 -22.508 1.00 79.06 98 LYS A N 1
ATOM 813 C CA . LYS A 1 98 ? 8.835 8.782 -23.073 1.00 79.06 98 LYS A CA 1
ATOM 814 C C . LYS A 1 98 ? 9.903 8.401 -24.086 1.00 79.06 98 LYS A C 1
ATOM 816 O O . LYS A 1 98 ? 10.063 9.096 -25.083 1.00 79.06 98 LYS A O 1
ATOM 821 N N . THR A 1 99 ? 10.703 7.379 -23.799 1.00 68.31 99 THR A N 1
ATOM 822 C CA . THR A 1 99 ? 11.919 7.121 -24.587 1.00 68.31 99 THR A CA 1
ATOM 823 C C . THR A 1 99 ? 11.975 5.720 -25.169 1.00 68.31 99 THR A C 1
ATOM 825 O O . THR A 1 99 ? 12.745 5.512 -26.105 1.00 68.31 99 THR A O 1
ATOM 828 N N . GLY A 1 100 ? 11.220 4.753 -24.628 1.00 62.84 100 GLY A N 1
ATOM 829 C CA . GLY A 1 100 ? 11.216 3.337 -25.037 1.00 62.84 100 GLY A CA 1
ATOM 830 C C . GLY A 1 100 ? 12.573 2.612 -24.926 1.00 62.84 100 GLY A C 1
ATOM 831 O O . GLY A 1 100 ? 12.645 1.386 -25.003 1.00 62.84 100 GLY A O 1
ATOM 832 N N . ARG A 1 101 ? 13.668 3.352 -24.725 1.00 62.97 101 ARG A N 1
ATOM 833 C CA . ARG A 1 101 ? 15.046 2.875 -24.705 1.00 62.97 101 ARG A CA 1
ATOM 834 C C . ARG A 1 101 ? 15.376 2.392 -23.296 1.00 62.97 101 ARG A C 1
ATOM 836 O O . ARG A 1 101 ? 15.407 3.178 -22.355 1.00 62.97 101 ARG A O 1
ATOM 843 N N . GLY A 1 102 ? 15.619 1.089 -23.159 1.00 70.44 102 GLY A N 1
ATOM 844 C CA . GLY A 1 102 ? 15.830 0.450 -21.857 1.00 70.44 102 GLY A CA 1
ATOM 845 C C . GLY A 1 102 ? 14.524 0.283 -21.081 1.00 70.44 102 GLY A C 1
ATOM 846 O O . GLY A 1 102 ? 14.404 0.802 -19.968 1.00 70.44 102 GLY A O 1
ATOM 847 N N . ARG A 1 103 ? 13.548 -0.415 -21.686 1.00 75.94 103 ARG A N 1
ATOM 848 C CA . ARG A 1 103 ? 12.270 -0.767 -21.050 1.00 75.94 103 ARG A CA 1
ATOM 849 C C . ARG A 1 103 ? 12.530 -1.362 -19.667 1.00 75.94 103 ARG A C 1
ATOM 851 O O . ARG A 1 103 ? 13.301 -2.310 -19.528 1.00 75.94 103 ARG A O 1
ATOM 858 N N . LYS A 1 104 ? 11.893 -0.785 -18.653 1.00 78.81 104 LYS A N 1
ATOM 859 C CA . LYS A 1 104 ? 11.966 -1.269 -17.273 1.00 78.81 104 LYS A CA 1
ATOM 860 C C . LYS A 1 104 ? 10.742 -2.118 -16.988 1.00 78.81 104 LYS A C 1
ATOM 862 O O . LYS A 1 104 ? 9.642 -1.742 -17.381 1.00 78.81 104 LYS A O 1
ATOM 867 N N . ILE A 1 105 ? 10.962 -3.239 -16.315 1.00 78.56 105 ILE A N 1
ATOM 868 C CA . ILE A 1 105 ? 9.904 -4.133 -15.854 1.00 78.56 105 ILE A CA 1
ATOM 869 C C . ILE A 1 105 ? 9.609 -3.774 -14.400 1.00 78.56 105 ILE A C 1
ATOM 871 O O . ILE A 1 105 ? 10.532 -3.537 -13.614 1.00 78.56 105 ILE A O 1
ATOM 875 N N . PHE A 1 106 ? 8.328 -3.696 -14.061 1.00 81.50 106 PHE A N 1
ATOM 876 C CA . PHE A 1 106 ? 7.870 -3.618 -12.685 1.00 81.50 106 PHE A CA 1
ATOM 877 C C . PHE A 1 106 ? 7.101 -4.899 -12.373 1.00 81.50 106 PHE A C 1
ATOM 879 O O . PHE A 1 106 ? 6.117 -5.201 -13.031 1.00 81.50 106 PHE A O 1
ATOM 886 N N . ASP A 1 107 ? 7.547 -5.650 -11.366 1.00 81.38 107 ASP A N 1
ATOM 887 C CA . ASP A 1 107 ? 7.037 -7.006 -11.091 1.00 81.38 107 ASP A CA 1
ATOM 888 C C . ASP A 1 107 ? 5.527 -7.068 -10.796 1.00 81.38 107 ASP A C 1
ATOM 890 O O . ASP A 1 107 ? 4.929 -8.134 -10.865 1.00 81.38 107 ASP A O 1
ATOM 894 N N . PHE A 1 108 ? 4.916 -5.931 -10.449 1.00 86.62 108 PHE A N 1
ATOM 895 C CA . PHE A 1 108 ? 3.493 -5.806 -10.131 1.00 86.62 108 PHE A CA 1
ATOM 896 C C . PHE A 1 108 ? 2.773 -4.852 -11.098 1.00 86.62 108 PHE A C 1
ATOM 898 O O . PHE A 1 108 ? 1.830 -4.175 -10.693 1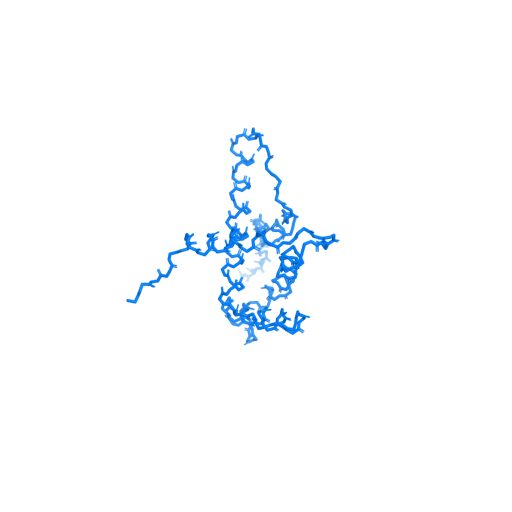.00 86.62 108 PHE A O 1
ATOM 905 N N . GLU A 1 109 ? 3.265 -4.724 -12.336 1.00 84.31 109 GLU A N 1
ATOM 906 C CA . GLU A 1 109 ? 2.714 -3.824 -13.363 1.00 84.31 109 GLU A CA 1
ATOM 907 C C . GLU A 1 109 ? 1.230 -4.101 -13.597 1.00 84.31 109 GLU A C 1
ATOM 909 O O . GLU A 1 109 ? 0.435 -3.209 -13.330 1.00 84.31 109 GLU A O 1
ATOM 914 N N . ASP A 1 110 ? 0.841 -5.343 -13.896 1.00 86.31 110 ASP A N 1
ATOM 915 C CA . ASP A 1 110 ? -0.563 -5.722 -14.133 1.00 86.31 110 ASP A CA 1
ATOM 916 C C . ASP A 1 110 ? -1.489 -5.384 -12.950 1.00 86.31 110 ASP A C 1
ATOM 918 O O . ASP A 1 110 ? -2.606 -4.888 -13.115 1.00 86.31 110 ASP A O 1
ATOM 922 N N . ASP A 1 111 ? -1.024 -5.633 -11.720 1.00 89.25 111 ASP A N 1
ATOM 923 C CA . ASP A 1 111 ? -1.800 -5.335 -10.520 1.00 89.25 111 ASP A CA 1
ATOM 924 C C . ASP A 1 111 ? -2.005 -3.831 -10.332 1.00 89.25 111 ASP A C 1
ATOM 926 O O . ASP A 1 111 ? -3.075 -3.400 -9.894 1.00 89.25 111 ASP A O 1
ATOM 930 N N . PHE A 1 112 ? -0.967 -3.041 -10.610 1.00 89.31 112 PHE A N 1
ATOM 931 C CA . PHE A 1 112 ? -1.019 -1.589 -10.517 1.00 89.31 112 PHE A CA 1
ATOM 932 C C . PHE A 1 112 ? -1.802 -0.988 -11.682 1.00 89.31 112 PHE A C 1
ATOM 934 O O . PHE A 1 112 ? -2.570 -0.061 -11.447 1.00 89.31 112 PHE A O 1
ATOM 941 N N . ASP A 1 113 ? -1.706 -1.542 -12.883 1.00 87.75 113 ASP A N 1
ATOM 942 C CA . ASP A 1 113 ? -2.544 -1.160 -14.013 1.00 87.75 113 ASP A CA 1
ATOM 943 C C . ASP A 1 113 ? -4.017 -1.381 -13.667 1.00 87.75 113 ASP A C 1
ATOM 945 O O . ASP A 1 113 ? -4.811 -0.469 -13.817 1.00 87.75 113 ASP A O 1
ATOM 949 N N . GLU A 1 114 ? -4.410 -2.497 -13.051 1.00 88.38 114 GLU A N 1
ATOM 950 C CA . GLU A 1 114 ? -5.808 -2.674 -12.622 1.00 88.38 114 GLU A CA 1
ATOM 951 C C . GLU A 1 114 ? -6.260 -1.626 -11.581 1.00 88.38 114 GLU A C 1
ATOM 953 O O . GLU A 1 114 ? -7.406 -1.168 -11.586 1.00 88.38 114 GLU A O 1
ATOM 958 N N . ILE A 1 115 ? -5.369 -1.244 -10.660 1.00 88.06 115 ILE A N 1
ATOM 959 C CA . ILE A 1 115 ? -5.682 -0.312 -9.564 1.00 88.06 115 ILE A CA 1
ATOM 960 C C . ILE A 1 115 ? -5.710 1.146 -10.039 1.00 88.06 115 ILE A C 1
ATOM 962 O O . ILE A 1 115 ? -6.522 1.938 -9.546 1.00 88.06 115 ILE A O 1
ATOM 966 N N . PHE A 1 116 ? -4.798 1.521 -10.936 1.00 82.00 116 PHE A N 1
ATOM 967 C CA . PHE A 1 116 ? -4.580 2.895 -11.388 1.00 82.00 116 PHE A CA 1
ATOM 968 C C . PHE A 1 116 ? -5.189 3.168 -12.767 1.00 82.00 116 PHE A C 1
ATOM 970 O O . PHE A 1 116 ? -5.594 4.303 -13.034 1.00 82.00 116 PHE A O 1
ATOM 977 N N . GLU A 1 117 ? -5.358 2.153 -13.610 1.00 71.62 117 GLU A N 1
ATOM 978 C CA . GLU A 1 117 ? -6.148 2.229 -14.832 1.00 71.62 117 GLU A CA 1
ATOM 979 C C . GLU A 1 117 ? -7.593 1.776 -14.597 1.00 71.62 117 GLU A C 1
ATOM 981 O O . GLU A 1 117 ? -7.947 0.601 -14.643 1.00 71.62 117 GLU A O 1
ATOM 986 N N . LYS A 1 118 ? -8.481 2.767 -14.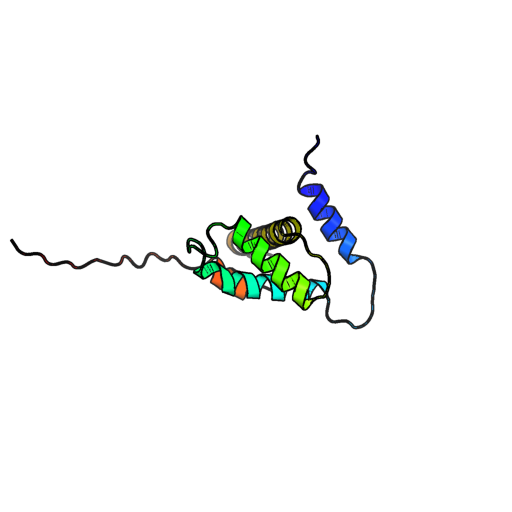472 1.00 58.12 118 LYS A N 1
ATOM 987 C CA . LYS A 1 118 ? -9.688 2.852 -15.314 1.00 58.12 118 LYS A CA 1
ATOM 988 C C . LYS A 1 118 ? -10.407 4.182 -15.112 1.00 58.12 118 LYS A C 1
ATOM 990 O O . LYS A 1 118 ? -11.166 4.367 -14.163 1.00 58.12 118 LYS A O 1
ATOM 995 N N . LYS A 1 119 ? -10.248 5.075 -16.095 1.00 46.38 119 LYS A N 1
ATOM 996 C CA . LYS A 1 119 ? -11.320 5.972 -16.558 1.00 46.38 119 LYS A CA 1
ATOM 997 C C . LYS A 1 119 ? -11.008 6.517 -17.961 1.00 46.38 119 LYS A C 1
ATOM 999 O O . LYS A 1 119 ? -10.824 7.713 -18.149 1.00 46.38 119 LYS A O 1
ATOM 1004 N N . ARG A 1 120 ? -11.045 5.658 -18.993 1.00 41.03 120 ARG A N 1
ATOM 1005 C CA . ARG A 1 120 ? -11.665 6.148 -20.236 1.00 41.03 120 ARG A CA 1
ATOM 1006 C C . ARG A 1 120 ? -13.108 6.417 -19.851 1.00 41.03 120 ARG A C 1
ATOM 1008 O O . ARG A 1 120 ? -13.808 5.508 -19.416 1.00 41.03 120 ARG A O 1
ATOM 1015 N N . VAL A 1 121 ? -13.465 7.690 -19.865 1.00 41.62 121 VAL A N 1
ATOM 1016 C CA . VAL A 1 121 ? -14.785 8.212 -19.546 1.00 41.62 121 VAL A CA 1
ATOM 1017 C C . VAL A 1 121 ? -15.802 7.427 -20.376 1.00 41.62 121 VAL A C 1
ATOM 1019 O O . VAL A 1 121 ? -15.987 7.706 -21.555 1.00 41.62 121 VAL A O 1
ATOM 1022 N N . LEU A 1 122 ? -16.457 6.426 -19.781 1.00 45.31 122 LEU A N 1
ATOM 1023 C CA . LEU A 1 122 ? -17.793 6.073 -20.230 1.00 45.31 122 LEU A CA 1
ATOM 1024 C C . LEU A 1 122 ? -18.609 7.307 -19.886 1.00 45.31 122 LEU A C 1
ATOM 1026 O O . LEU A 1 122 ? -18.972 7.529 -18.732 1.00 45.31 122 LEU A O 1
ATOM 1030 N N . HIS A 1 123 ? -18.790 8.163 -20.886 1.00 43.44 123 HIS A N 1
ATOM 1031 C CA . HIS A 1 123 ? -19.866 9.123 -20.898 1.00 43.44 123 HIS A CA 1
ATOM 1032 C C . HIS A 1 123 ? -21.118 8.255 -20.775 1.00 43.44 123 HIS A C 1
ATOM 1034 O O . HIS A 1 123 ? -21.595 7.692 -21.758 1.00 43.44 123 HIS A O 1
ATOM 1040 N N . GLN A 1 124 ? -21.578 8.034 -19.543 1.00 42.59 124 GLN A N 1
ATOM 1041 C CA . GLN A 1 124 ? -22.935 7.594 -19.302 1.00 42.59 124 GLN A CA 1
ATOM 1042 C C . GLN A 1 124 ? -23.767 8.767 -19.805 1.00 42.59 124 GLN A C 1
ATOM 1044 O O . GLN A 1 124 ? -24.015 9.735 -19.090 1.00 42.59 124 GLN A O 1
ATOM 1049 N N . VAL A 1 125 ? -24.074 8.733 -21.102 1.00 43.22 125 VAL A N 1
ATOM 1050 C CA . VAL A 1 125 ? -25.185 9.471 -21.672 1.00 43.22 125 VAL A CA 1
ATOM 1051 C C . VAL A 1 125 ? -26.385 8.958 -20.899 1.00 43.22 125 VAL A C 1
ATOM 1053 O O . VAL A 1 125 ? -26.948 7.910 -21.206 1.00 43.22 125 VAL A O 1
ATOM 1056 N N . PHE A 1 126 ? -26.711 9.653 -19.815 1.00 44.88 126 PHE A N 1
ATOM 1057 C CA . PHE A 1 126 ? -28.017 9.569 -19.205 1.00 44.88 126 PHE A CA 1
ATOM 1058 C C . PHE A 1 126 ? -28.987 10.115 -20.248 1.00 44.88 126 PHE A C 1
ATOM 1060 O O . PHE A 1 126 ? -29.309 11.298 -20.291 1.00 44.88 126 PHE A O 1
ATOM 1067 N N . SER A 1 127 ? -29.388 9.224 -21.150 1.00 48.94 127 SER A N 1
ATOM 1068 C CA . SER A 1 127 ? -30.666 9.300 -21.822 1.00 48.94 127 SER A CA 1
ATOM 1069 C C . SER A 1 127 ? -31.717 9.297 -20.718 1.00 48.94 127 SER A C 1
ATOM 1071 O O . SER A 1 127 ? -32.089 8.253 -20.192 1.00 48.94 127 SER A O 1
ATOM 1073 N N . PHE A 1 128 ? -32.139 10.487 -20.312 1.00 45.78 128 PHE A N 1
ATOM 1074 C CA . PHE A 1 128 ? -33.456 10.675 -19.739 1.00 45.78 128 PHE A CA 1
ATOM 1075 C C . PHE A 1 128 ? -34.227 11.541 -20.719 1.00 45.78 128 PHE A C 1
ATOM 1077 O O . PHE A 1 128 ? -34.082 12.760 -20.772 1.00 45.78 128 PHE A O 1
ATOM 1084 N N . GLN A 1 129 ? -35.029 10.863 -21.535 1.00 47.56 129 GLN A N 1
ATOM 1085 C CA . GLN A 1 129 ? -36.259 11.454 -22.026 1.00 47.56 129 GLN A CA 1
ATOM 1086 C C . GLN A 1 129 ? -37.106 11.859 -20.810 1.00 47.56 129 GLN A C 1
ATOM 1088 O O . GLN A 1 129 ? -37.413 11.027 -19.960 1.00 47.56 129 GLN A O 1
ATOM 1093 N N . ALA A 1 130 ? -37.486 13.128 -20.757 1.00 47.28 130 ALA A N 1
ATOM 1094 C CA . ALA A 1 130 ? -38.649 13.646 -20.041 1.00 47.28 130 ALA A CA 1
ATOM 1095 C C . ALA A 1 130 ? -39.106 14.838 -20.895 1.00 47.28 130 ALA A C 1
ATOM 1097 O O . ALA A 1 130 ? -38.371 15.808 -21.032 1.00 47.28 130 ALA A O 1
ATOM 1098 N N . ILE A 1 131 ? -40.090 14.672 -21.783 1.00 48.19 131 ILE A N 1
ATOM 1099 C CA . ILE A 1 131 ? -41.525 14.830 -21.495 1.00 48.19 131 ILE A CA 1
ATOM 1100 C C . ILE A 1 131 ? -41.769 16.053 -20.603 1.00 48.19 131 ILE A C 1
ATOM 1102 O O . ILE A 1 131 ? -41.787 15.927 -19.382 1.00 48.19 131 ILE A O 1
ATOM 1106 N N . GLN A 1 132 ? -41.977 17.208 -21.238 1.00 48.78 132 GLN A N 1
ATOM 1107 C CA . GLN A 1 132 ? -43.200 18.009 -21.117 1.00 48.78 132 GLN A CA 1
ATOM 1108 C C . GLN A 1 132 ? -43.336 18.939 -22.323 1.00 48.78 132 GLN A C 1
ATOM 1110 O O . GLN A 1 132 ? -42.296 19.465 -22.775 1.00 48.78 132 GLN A O 1
#

Secondary structure (DSSP, 8-state):
-----HHHHHHHHHHTTSS--SS---HHHHHHHHHHHHHHHHGGGBTSSSB-SHHHHHHHHHHHHHHHHTS---HHHHHHHHHHHHHHHHHHHHHHHHT-TTPPP-TTHHHHHHHH---S------------

InterPro domains:
  IPR044822 Myb/SANT-like DNA-binding domain 4 [PF13837] (34-107)

Sequence (132 aa):
MDEPTVHQELREFSLMQSDCKDGSENFFTKLRIQLIALYKKYKPRLGTTEVRSMKKMFQHIARDMSNIYKVTISADKVENKWKVLERTYKKVNDNNNKTGRGRKIFDFEDDFDEIFEKKRVLHQVFSFQAIQ

Radius of gyration: 19.22 Å; chains: 1; bounding box: 64×38×41 Å